Protein AF-A0A3D4MB95-F1 (afdb_monomer)

Solvent-accessible surface area (backbone atoms only — not comparable to full-atom values): 6992 Å² total; per-residue (Å²): 106,48,78,38,89,90,77,75,44,75,42,86,70,84,84,92,82,89,84,88,72,98,74,80,92,74,57,72,67,58,52,51,50,52,54,52,52,52,50,55,52,49,63,67,42,48,63,46,42,37,62,61,67,36,50,78,75,53,84,65,78,75,67,44,69,57,55,56,50,50,52,52,51,53,50,51,54,40,50,76,70,66,52,85,57,61,53,62,51,52,51,50,51,52,53,50,48,62,72,66,48,80,90,82,84,94,79,84,129

Radius of gyration: 22.19 Å; Cα contacts (8 Å, |Δi|>4): 38; chains: 1; bounding box: 39×47×69 Å

Secondary structure (DSSP, 8-state):
-EE-TTT-PEEPPP-------S-----HHHHHHHHHHHHHHHHHHHHIIIIIS-STT----SSHHHHHHHHHHHHHHHHHTT-S-HHHHHHHHHHHHHHHS----S---

Foldseek 3Di:
DDQDPVPRDDDDDDDDDDDDDPDDDDDPVVVVVVVVVVVVVCVVLPVCCVPLVVLVVDPDPPPSVVVSVVSVVVVVVCVVVVNPDSNVVVVVVVVVVVVPPPPDDPDDD

Structure (mmCIF, N/CA/C/O backbone):
data_AF-A0A3D4MB95-F1
#
_entry.id   AF-A0A3D4MB95-F1
#
loop_
_atom_site.group_PDB
_atom_site.id
_atom_site.type_symbol
_atom_site.label_atom_id
_atom_site.label_alt_id
_atom_site.label_comp_id
_atom_site.label_asym_id
_atom_site.label_entity_id
_atom_site.label_seq_id
_atom_site.pdbx_PDB_ins_code
_atom_site.Cartn_x
_atom_site.Cartn_y
_atom_site.Cartn_z
_atom_site.occupancy
_atom_site.B_iso_or_equiv
_atom_site.auth_seq_id
_atom_site.auth_comp_id
_atom_site.auth_asym_id
_atom_site.auth_atom_id
_atom_site.pdbx_PDB_model_num
ATOM 1 N N . MET A 1 1 ? 4.852 15.907 -16.086 1.00 67.88 1 MET A N 1
ATOM 2 C CA . MET A 1 1 ? 5.268 17.189 -16.689 1.00 67.88 1 MET A CA 1
ATOM 3 C C . MET A 1 1 ? 5.620 18.144 -15.565 1.00 67.88 1 MET A C 1
ATOM 5 O O . MET A 1 1 ? 4.990 18.055 -14.516 1.00 67.88 1 MET A O 1
ATOM 9 N N . LEU A 1 2 ? 6.615 19.004 -15.749 1.00 78.62 2 LEU A N 1
ATOM 10 C CA . LEU A 1 2 ? 6.892 20.110 -14.830 1.00 78.62 2 LEU A CA 1
ATOM 11 C C . LEU A 1 2 ? 6.389 21.404 -15.455 1.00 78.62 2 LEU A C 1
ATOM 13 O O . LEU A 1 2 ? 6.630 21.645 -16.633 1.00 78.62 2 LEU A O 1
ATOM 17 N N . HIS A 1 3 ? 5.700 22.219 -14.665 1.00 82.25 3 HIS A N 1
ATOM 18 C CA . HIS A 1 3 ? 5.309 23.554 -15.089 1.00 82.25 3 HIS A CA 1
ATOM 19 C C . HIS A 1 3 ? 6.441 24.533 -14.773 1.00 82.25 3 HIS A C 1
ATOM 21 O O . HIS A 1 3 ? 6.825 24.680 -13.610 1.00 82.25 3 HIS A O 1
ATOM 27 N N . SER A 1 4 ? 6.959 25.214 -15.791 1.00 82.25 4 SER A N 1
ATOM 28 C CA . SER A 1 4 ? 7.922 26.296 -15.606 1.00 82.25 4 SER A CA 1
ATOM 29 C C . SER A 1 4 ? 7.177 27.593 -15.299 1.00 82.25 4 SER A C 1
ATOM 31 O O . SER A 1 4 ? 6.454 28.121 -16.141 1.00 82.25 4 SER A O 1
ATOM 33 N N . SER A 1 5 ? 7.356 28.142 -14.096 1.00 82.44 5 SER A N 1
ATOM 34 C CA . SER A 1 5 ? 6.768 29.439 -13.727 1.00 82.44 5 SER A CA 1
ATOM 35 C C . SER A 1 5 ? 7.386 30.614 -14.489 1.00 82.44 5 SER A C 1
ATOM 37 O O . SER A 1 5 ? 6.760 31.664 -14.594 1.00 82.44 5 SER A O 1
ATOM 39 N N . THR A 1 6 ? 8.590 30.443 -15.038 1.00 84.31 6 THR A N 1
ATOM 40 C CA . THR A 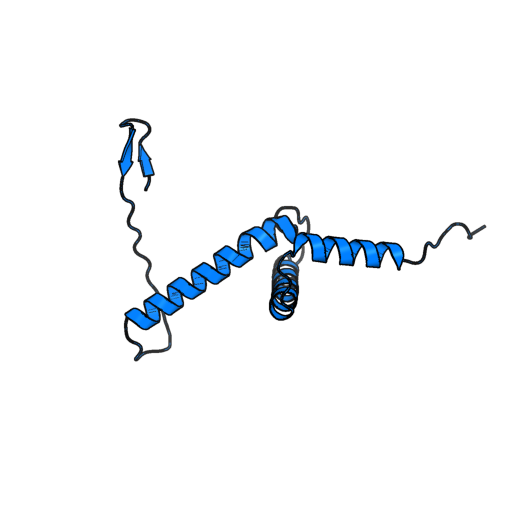1 6 ? 9.303 31.482 -15.791 1.00 84.31 6 THR A CA 1
ATOM 41 C C . THR A 1 6 ? 8.851 31.560 -17.247 1.00 84.31 6 THR A C 1
ATOM 43 O O . THR A 1 6 ? 8.773 32.653 -17.797 1.00 84.31 6 THR A O 1
ATOM 46 N N . THR A 1 7 ? 8.552 30.422 -17.880 1.00 84.06 7 THR A N 1
ATOM 47 C CA . THR A 1 7 ? 8.188 30.369 -19.309 1.00 84.06 7 THR A CA 1
ATOM 48 C C . THR A 1 7 ? 6.711 30.062 -19.552 1.00 84.06 7 THR A C 1
ATOM 50 O O . THR A 1 7 ? 6.239 30.239 -20.670 1.00 84.06 7 THR A O 1
ATOM 53 N N . GLY A 1 8 ? 5.971 29.602 -18.536 1.00 85.31 8 GLY A N 1
ATOM 54 C CA . GLY A 1 8 ? 4.569 29.179 -18.660 1.00 85.31 8 GLY A CA 1
ATOM 55 C C . GLY A 1 8 ? 4.374 27.891 -19.468 1.00 85.31 8 GLY A C 1
ATOM 56 O O . GLY A 1 8 ? 3.245 27.526 -19.789 1.00 85.31 8 GLY A O 1
ATOM 57 N N . LEU A 1 9 ? 5.467 27.211 -19.825 1.00 88.44 9 LEU A N 1
ATOM 58 C CA . LEU A 1 9 ? 5.452 25.993 -20.628 1.00 88.44 9 LEU A CA 1
ATOM 59 C C . LEU A 1 9 ? 5.551 24.742 -19.749 1.00 88.44 9 LEU A C 1
ATOM 61 O O . LEU A 1 9 ? 6.021 24.776 -18.607 1.00 88.44 9 LEU A O 1
ATOM 65 N N . TRP A 1 10 ? 5.091 23.628 -20.316 1.00 85.88 10 TRP A N 1
ATOM 66 C CA . TRP A 1 10 ? 5.141 22.309 -19.699 1.00 85.88 10 TRP A CA 1
ATOM 67 C C . TRP A 1 10 ? 6.288 21.498 -20.286 1.00 85.88 10 TRP A C 1
ATOM 69 O O . TRP A 1 10 ? 6.260 21.153 -21.466 1.00 85.88 10 TRP A O 1
ATOM 79 N N . ASP A 1 11 ? 7.242 21.120 -19.442 1.00 83.25 11 ASP A N 1
ATOM 80 C CA . ASP A 1 11 ? 8.333 20.240 -19.846 1.00 83.25 11 ASP A CA 1
ATOM 81 C C . ASP A 1 11 ? 7.976 18.778 -19.571 1.00 83.25 11 ASP A C 1
ATOM 83 O O . ASP A 1 11 ? 7.452 18.407 -18.504 1.00 83.25 11 ASP A O 1
ATOM 87 N N . GLN A 1 12 ? 8.271 17.915 -20.543 1.00 82.12 12 GLN A N 1
ATOM 88 C CA . GLN A 1 12 ? 8.166 16.475 -20.350 1.00 82.12 12 GLN A CA 1
ATOM 89 C C . GLN A 1 12 ? 9.248 16.015 -19.369 1.00 82.12 12 GLN A C 1
ATOM 91 O O . GLN A 1 12 ? 10.430 16.298 -19.534 1.00 82.12 12 GLN A O 1
ATOM 96 N N . ARG A 1 13 ? 8.827 15.276 -18.338 1.00 80.06 13 ARG A N 1
ATOM 97 C CA . ARG A 1 13 ? 9.742 14.563 -17.443 1.00 80.06 13 ARG A CA 1
ATOM 98 C C . ARG A 1 13 ? 9.798 13.108 -17.879 1.00 80.06 13 ARG A C 1
ATOM 100 O O . ARG A 1 13 ? 8.747 12.479 -17.985 1.00 80.06 13 ARG A O 1
ATOM 107 N N . GLY A 1 14 ? 11.010 12.600 -18.066 1.00 81.62 14 GLY A N 1
ATOM 108 C CA . GLY A 1 14 ? 11.301 11.172 -18.075 1.00 81.62 14 GLY A CA 1
ATOM 109 C C . GLY A 1 14 ? 11.954 10.769 -16.756 1.00 81.62 14 GLY A C 1
ATOM 110 O O . GLY A 1 14 ? 12.696 11.553 -16.165 1.00 81.62 14 GLY A O 1
ATOM 111 N N . GLU A 1 15 ? 11.674 9.555 -16.302 1.00 84.25 15 GLU A N 1
ATOM 112 C CA . GLU A 1 15 ? 12.379 8.912 -15.196 1.00 84.25 15 GLU A CA 1
ATOM 113 C C . GLU A 1 15 ? 12.876 7.552 -15.686 1.00 84.25 15 GLU A C 1
ATOM 115 O O . GLU A 1 15 ? 12.169 6.858 -16.419 1.00 84.25 15 GLU A O 1
ATOM 120 N N . ILE A 1 16 ? 14.106 7.195 -15.316 1.00 88.12 16 ILE A N 1
ATOM 121 C CA . ILE A 1 16 ? 14.663 5.866 -15.563 1.00 88.12 16 ILE A CA 1
ATOM 122 C C . ILE A 1 16 ? 14.663 5.133 -14.228 1.00 88.12 16 ILE A C 1
ATOM 124 O O . ILE A 1 16 ? 15.351 5.542 -13.295 1.00 88.12 16 ILE A O 1
ATOM 128 N N . SER A 1 17 ? 13.918 4.034 -14.158 1.00 87.69 17 SER A N 1
ATOM 129 C CA . SER A 1 17 ? 13.873 3.157 -12.989 1.00 87.69 17 SER A CA 1
ATOM 130 C C . SER A 1 17 ? 14.495 1.806 -13.344 1.00 87.69 17 SER A C 1
ATOM 132 O O . SER A 1 17 ? 14.184 1.225 -14.384 1.00 87.69 17 SER A O 1
ATOM 134 N N . LEU A 1 18 ? 15.383 1.307 -12.482 1.00 90.50 18 LEU A N 1
ATOM 135 C CA . LEU A 1 18 ? 16.022 -0.002 -12.629 1.00 90.50 18 LEU A CA 1
ATOM 136 C C . LEU A 1 18 ? 15.340 -1.008 -11.699 1.00 90.50 18 LEU A C 1
ATOM 138 O O . LEU A 1 18 ? 15.123 -0.718 -10.524 1.00 90.50 18 LEU A O 1
ATOM 142 N N . TYR A 1 19 ? 15.031 -2.195 -12.218 1.00 88.75 19 TYR A N 1
ATOM 143 C CA . TYR A 1 19 ? 14.371 -3.269 -11.475 1.00 88.75 19 TYR A CA 1
ATOM 144 C C . TYR A 1 19 ? 15.270 -4.506 -11.433 1.00 88.75 19 TYR A C 1
ATOM 146 O O . TYR A 1 19 ? 15.929 -4.833 -12.419 1.00 88.75 19 TYR A O 1
ATOM 154 N N . VAL A 1 20 ? 15.285 -5.200 -10.294 1.00 91.00 20 VAL A N 1
ATOM 155 C CA . VAL A 1 20 ? 16.059 -6.430 -10.079 1.00 91.00 20 VAL A CA 1
ATOM 156 C C . VAL A 1 20 ? 15.097 -7.557 -9.721 1.00 91.00 20 VAL A C 1
ATOM 158 O O . VAL A 1 20 ? 14.193 -7.370 -8.909 1.00 91.00 20 VAL A O 1
ATOM 161 N N . SER A 1 21 ? 15.297 -8.731 -10.317 1.00 89.50 21 SER A N 1
ATOM 162 C CA . SER A 1 21 ? 14.514 -9.937 -10.046 1.00 89.50 21 SER A CA 1
ATOM 163 C C . SER A 1 21 ? 15.438 -11.149 -9.976 1.00 89.50 21 SER A C 1
ATOM 165 O O . SER A 1 21 ? 16.364 -11.273 -10.775 1.00 89.50 21 SER A O 1
ATOM 167 N N . SER A 1 22 ? 15.173 -12.057 -9.036 1.00 93.56 22 SER A N 1
ATOM 168 C CA . SER A 1 22 ? 15.814 -13.378 -8.976 1.00 93.56 22 SER A CA 1
ATOM 169 C C . SER A 1 22 ? 15.234 -14.368 -9.992 1.00 93.56 22 SER A C 1
ATOM 171 O O . SER A 1 22 ? 15.795 -15.441 -10.201 1.00 93.56 22 SER A O 1
ATOM 173 N N . VAL A 1 23 ? 14.109 -14.018 -10.616 1.00 92.12 23 VAL A N 1
ATOM 174 C CA . VAL A 1 23 ? 13.410 -14.826 -11.614 1.00 92.12 23 VAL A CA 1
ATOM 175 C C . VAL A 1 23 ? 13.732 -14.293 -13.007 1.00 92.12 23 VAL A C 1
ATOM 177 O O . VAL A 1 23 ? 13.634 -13.089 -13.250 1.00 92.12 23 VAL A O 1
ATOM 180 N N . ALA A 1 24 ? 14.083 -15.197 -13.922 1.00 88.69 24 ALA A N 1
ATOM 181 C CA . ALA A 1 24 ? 14.409 -14.903 -15.315 1.00 88.69 24 ALA A CA 1
ATOM 182 C C . ALA A 1 24 ? 13.449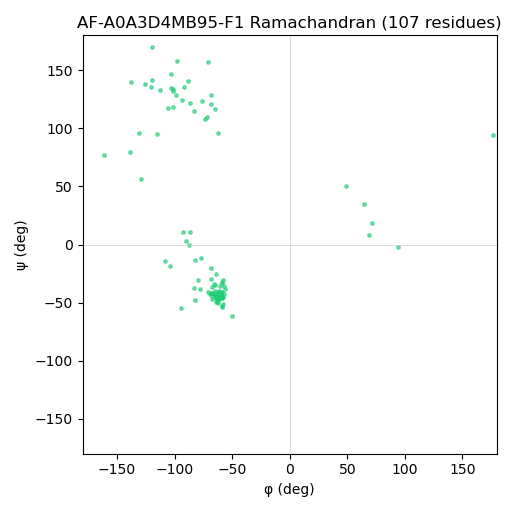 -15.621 -16.280 1.00 88.69 24 ALA A C 1
ATOM 184 O O . ALA A 1 24 ? 12.674 -16.482 -15.871 1.00 88.69 24 ALA A O 1
ATOM 185 N N . GLY A 1 25 ? 13.516 -15.273 -17.569 1.00 89.88 25 GLY A N 1
ATOM 186 C CA . GLY A 1 25 ? 12.772 -15.957 -18.636 1.00 89.88 25 GLY A CA 1
ATOM 187 C C . GLY A 1 25 ? 11.422 -15.338 -19.009 1.00 89.88 25 GLY A C 1
ATOM 188 O O . GLY A 1 25 ? 10.793 -15.808 -19.950 1.00 89.88 25 GLY A O 1
ATOM 189 N N . PHE A 1 26 ? 10.999 -14.269 -18.331 1.00 92.56 26 PHE A N 1
ATOM 190 C CA . PHE A 1 26 ? 9.798 -13.519 -18.702 1.00 92.56 26 PHE A CA 1
ATOM 191 C C . PHE A 1 26 ? 10.108 -12.407 -19.713 1.00 92.56 26 PHE A C 1
ATOM 193 O O . PHE A 1 26 ? 11.139 -11.734 -19.584 1.00 92.56 26 PHE A O 1
ATOM 200 N N . PRO A 1 27 ? 9.227 -12.179 -20.700 1.00 94.31 27 PRO A N 1
ATOM 201 C CA . PRO A 1 27 ? 9.399 -11.110 -21.672 1.00 94.31 27 PRO A CA 1
ATOM 202 C C . PRO A 1 27 ? 9.187 -9.725 -21.034 1.00 94.31 27 PRO A C 1
ATOM 204 O O . PRO A 1 27 ? 8.524 -9.567 -20.007 1.00 94.31 27 PRO A O 1
ATOM 207 N N . ALA A 1 28 ? 9.759 -8.687 -21.651 1.00 90.94 28 ALA A N 1
ATOM 208 C CA . ALA A 1 28 ? 9.765 -7.328 -21.096 1.00 90.94 28 ALA A CA 1
ATOM 209 C C . ALA A 1 28 ? 8.358 -6.745 -20.854 1.00 90.94 28 ALA A C 1
ATOM 211 O O . ALA A 1 28 ? 8.157 -5.978 -19.914 1.00 90.94 28 ALA A O 1
ATOM 212 N N . ASN A 1 29 ? 7.372 -7.116 -21.674 1.00 94.62 29 ASN A N 1
ATOM 213 C CA . ASN A 1 29 ? 5.977 -6.697 -21.519 1.00 94.62 29 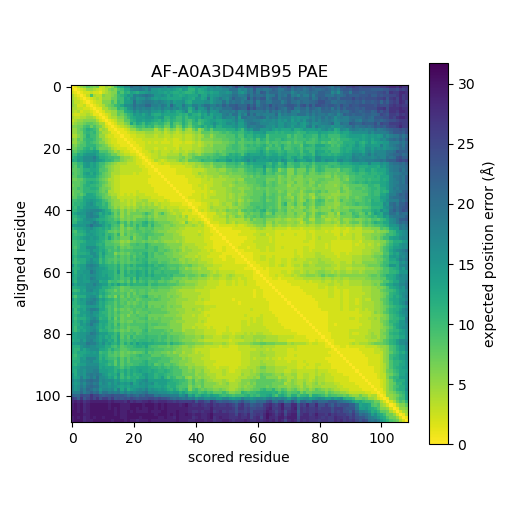ASN A CA 1
ATOM 214 C C . ASN A 1 29 ? 5.319 -7.283 -20.259 1.00 94.62 29 ASN A C 1
ATOM 216 O O . ASN A 1 29 ? 4.544 -6.584 -19.609 1.00 94.62 29 ASN A O 1
ATOM 220 N N . GLU A 1 30 ? 5.637 -8.524 -19.888 1.00 95.00 30 GLU A N 1
ATOM 221 C CA . GLU A 1 30 ? 5.135 -9.131 -18.653 1.00 95.00 30 GLU A CA 1
ATOM 222 C C . GLU A 1 30 ? 5.734 -8.454 -17.420 1.00 95.00 30 GLU A C 1
ATOM 224 O O . GLU A 1 30 ? 4.999 -8.107 -16.493 1.00 95.00 30 GLU A O 1
ATOM 229 N N . TRP A 1 31 ? 7.035 -8.147 -17.441 1.00 93.38 31 TRP A N 1
ATOM 230 C CA . TRP A 1 31 ? 7.654 -7.337 -16.388 1.00 93.38 31 TRP A CA 1
ATOM 231 C C . TRP A 1 31 ? 7.023 -5.952 -16.283 1.00 93.38 31 TRP A C 1
ATOM 233 O O . TRP A 1 31 ? 6.688 -5.514 -15.184 1.00 93.38 31 TRP A O 1
ATOM 243 N N . ALA A 1 32 ? 6.807 -5.275 -17.412 1.00 91.75 32 ALA A N 1
ATOM 244 C CA . ALA A 1 32 ? 6.151 -3.973 -17.429 1.00 91.75 32 ALA A CA 1
ATOM 245 C C . ALA A 1 32 ? 4.734 -4.041 -16.834 1.00 91.75 32 ALA A C 1
ATOM 247 O O . ALA A 1 32 ? 4.361 -3.171 -16.046 1.00 91.75 32 ALA A O 1
ATOM 248 N N . ALA A 1 33 ? 3.961 -5.084 -17.155 1.00 92.81 33 ALA A N 1
ATOM 249 C CA . ALA A 1 33 ? 2.633 -5.300 -16.589 1.00 92.81 33 ALA A CA 1
ATOM 250 C C . ALA A 1 33 ? 2.686 -5.559 -15.074 1.00 92.81 33 ALA A C 1
ATOM 252 O O . ALA A 1 33 ? 1.914 -4.957 -14.328 1.00 92.81 33 ALA A O 1
ATOM 253 N N . ALA A 1 34 ? 3.622 -6.390 -14.608 1.00 91.06 34 ALA A N 1
ATOM 254 C CA . ALA A 1 34 ? 3.814 -6.669 -13.187 1.00 91.06 34 ALA A CA 1
ATOM 255 C C . ALA A 1 34 ? 4.212 -5.408 -12.403 1.00 91.06 34 ALA A C 1
ATOM 257 O O . ALA A 1 34 ? 3.616 -5.112 -11.367 1.00 91.06 34 ALA A O 1
ATOM 258 N N . ILE A 1 35 ? 5.163 -4.629 -12.930 1.00 90.44 35 ILE A N 1
ATOM 259 C CA . ILE A 1 35 ? 5.580 -3.346 -12.356 1.00 90.44 35 ILE A CA 1
ATOM 260 C C . ILE A 1 35 ? 4.373 -2.410 -12.277 1.00 90.44 35 ILE A C 1
ATOM 262 O O . ILE A 1 35 ? 4.046 -1.922 -11.199 1.00 90.44 35 ILE A O 1
ATOM 266 N N . ARG A 1 36 ? 3.651 -2.200 -13.383 1.00 89.12 36 ARG A N 1
ATOM 267 C CA . ARG A 1 36 ? 2.467 -1.322 -13.405 1.00 89.12 36 ARG A CA 1
ATOM 268 C C . ARG A 1 36 ? 1.382 -1.782 -12.429 1.00 89.12 36 ARG A C 1
ATOM 270 O O . ARG A 1 36 ? 0.819 -0.949 -11.727 1.00 89.12 36 ARG A O 1
ATOM 277 N N . GLY A 1 37 ? 1.137 -3.087 -12.329 1.00 88.94 37 GLY A N 1
ATOM 278 C CA . GLY A 1 37 ? 0.194 -3.654 -11.364 1.00 88.94 37 GLY A CA 1
ATOM 279 C C . GLY A 1 37 ? 0.621 -3.452 -9.907 1.00 88.94 37 GLY A C 1
ATOM 280 O O . GLY A 1 37 ? -0.228 -3.224 -9.044 1.00 88.94 37 GLY A O 1
ATOM 281 N N . HIS A 1 38 ? 1.925 -3.488 -9.620 1.00 83.88 38 HIS A N 1
ATOM 282 C CA . HIS A 1 38 ? 2.455 -3.172 -8.294 1.00 83.88 38 HIS A CA 1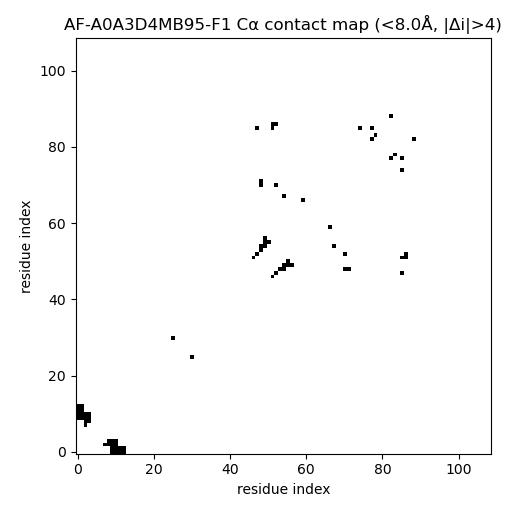
ATOM 283 C C . HIS A 1 38 ? 2.141 -1.721 -7.896 1.00 83.88 38 HIS A C 1
ATOM 285 O O . HIS A 1 38 ? 1.571 -1.498 -6.827 1.00 83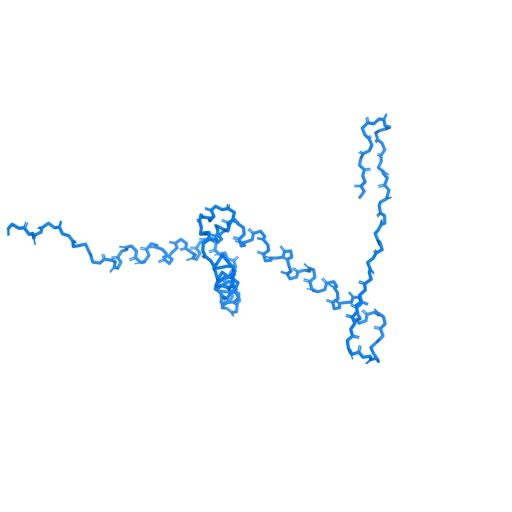.88 38 HIS A O 1
ATOM 291 N N . TRP A 1 39 ? 2.398 -0.763 -8.793 1.00 84.31 39 TRP A N 1
ATOM 292 C CA . TRP A 1 39 ? 2.082 0.655 -8.574 1.00 84.31 39 TRP A CA 1
ATOM 293 C C . TRP A 1 39 ? 0.584 0.912 -8.388 1.00 84.31 39 TRP A C 1
ATOM 295 O O . TRP A 1 39 ? 0.187 1.650 -7.489 1.00 84.31 39 TRP A O 1
ATOM 305 N N . ASP A 1 40 ? -0.270 0.277 -9.194 1.00 82.50 40 ASP A N 1
ATOM 306 C CA . ASP A 1 40 ? -1.724 0.419 -9.058 1.00 82.50 40 ASP A CA 1
ATOM 307 C C . ASP A 1 40 ? -2.224 -0.056 -7.684 1.00 82.50 40 ASP A C 1
ATOM 309 O O . ASP A 1 40 ? -3.151 0.528 -7.112 1.00 82.50 40 ASP A O 1
ATOM 313 N N . ASN A 1 41 ? -1.609 -1.104 -7.130 1.00 76.38 41 ASN A N 1
ATOM 314 C CA . ASN A 1 41 ? -1.937 -1.594 -5.794 1.00 76.38 41 ASN A CA 1
ATOM 315 C C . ASN A 1 41 ? -1.505 -0.613 -4.701 1.00 76.38 41 ASN A C 1
ATOM 317 O O . ASN A 1 41 ? -2.285 -0.365 -3.776 1.00 76.38 41 ASN A O 1
ATOM 321 N N . GLU A 1 42 ? -0.306 -0.042 -4.819 1.00 78.19 42 GLU A N 1
ATOM 322 C CA . GLU A 1 42 ? 0.206 0.966 -3.890 1.00 78.19 42 GLU A CA 1
ATOM 323 C C . GLU A 1 42 ? -0.662 2.230 -3.908 1.00 78.19 42 GLU A C 1
ATOM 325 O O . GLU A 1 42 ? -1.191 2.621 -2.866 1.00 78.19 42 GLU A O 1
ATOM 330 N N . ASN A 1 43 ? -0.952 2.777 -5.093 1.00 80.06 43 ASN A N 1
ATOM 331 C CA . ASN A 1 43 ? -1.797 3.964 -5.254 1.00 80.06 43 ASN A CA 1
ATOM 332 C C . ASN A 1 43 ? -3.201 3.779 -4.675 1.00 80.06 43 ASN A C 1
ATOM 334 O O . ASN A 1 43 ? -3.748 4.679 -4.036 1.00 80.06 43 ASN A O 1
ATOM 338 N N . ARG A 1 44 ? -3.809 2.604 -4.876 1.00 79.25 44 ARG A N 1
ATOM 339 C CA . ARG A 1 44 ? -5.130 2.308 -4.304 1.00 79.25 44 ARG A CA 1
ATOM 340 C C . ARG A 1 44 ? -5.082 2.190 -2.787 1.00 79.25 44 ARG A C 1
ATOM 342 O O . ARG A 1 44 ? -6.111 2.376 -2.142 1.00 79.25 44 ARG A O 1
ATOM 349 N N . ASN A 1 45 ? -3.962 1.763 -2.213 1.00 84.50 45 ASN A N 1
ATOM 350 C CA . ASN A 1 45 ? -3.819 1.536 -0.779 1.00 84.50 45 ASN A CA 1
ATOM 351 C C . ASN A 1 45 ? -3.514 2.836 -0.021 1.00 84.50 45 ASN A C 1
ATOM 353 O O . ASN A 1 45 ? -4.201 3.146 0.950 1.00 84.50 45 ASN A O 1
ATOM 357 N N . HIS A 1 46 ? -2.547 3.607 -0.520 1.00 85.00 46 HIS A N 1
ATOM 358 C CA . HIS A 1 46 ? -1.922 4.740 0.163 1.00 85.00 46 HIS A CA 1
ATOM 359 C C . HIS A 1 46 ? -2.942 5.724 0.750 1.00 85.00 46 HIS A C 1
ATOM 361 O O . HIS A 1 46 ? -3.080 5.820 1.965 1.00 85.00 46 HIS A O 1
ATOM 367 N N . TYR A 1 47 ? -3.782 6.335 -0.095 1.00 89.25 47 TYR A N 1
ATOM 368 C CA . TYR A 1 47 ? -4.778 7.314 0.364 1.00 89.25 47 TYR A CA 1
ATOM 369 C C . TYR A 1 47 ? -5.733 6.761 1.439 1.00 89.25 47 TYR A C 1
ATOM 371 O O . TYR A 1 47 ? -6.129 7.461 2.373 1.00 89.25 47 TYR A O 1
ATOM 379 N N . VAL A 1 48 ? -6.135 5.494 1.312 1.00 90.50 48 VAL A N 1
ATOM 380 C CA . VAL A 1 48 ? -7.061 4.873 2.266 1.00 90.50 48 VAL A CA 1
ATOM 381 C C . VAL A 1 48 ? -6.366 4.633 3.605 1.00 90.50 48 VAL A C 1
ATOM 383 O O . VAL A 1 48 ? -6.976 4.884 4.646 1.00 90.50 48 VAL A O 1
ATOM 386 N N . CYS A 1 49 ? -5.111 4.188 3.596 1.00 89.88 49 CYS A N 1
ATOM 387 C CA . CYS A 1 49 ? -4.321 4.010 4.811 1.00 89.88 49 CYS A CA 1
ATOM 388 C C . CYS A 1 49 ? -4.065 5.338 5.534 1.00 89.88 49 CYS A C 1
ATOM 390 O O . CYS A 1 49 ? -4.398 5.458 6.718 1.00 89.88 49 CYS A O 1
ATOM 392 N N . ASP A 1 50 ? -3.598 6.348 4.807 1.00 91.50 50 ASP A N 1
ATOM 393 C CA . ASP A 1 50 ? -3.284 7.677 5.336 1.00 91.50 50 ASP A CA 1
ATOM 394 C C . ASP A 1 50 ? -4.502 8.325 5.986 1.00 91.50 50 ASP A C 1
ATOM 396 O O . ASP A 1 50 ? -4.497 8.686 7.169 1.00 91.50 50 ASP A O 1
ATOM 400 N N . VAL A 1 51 ? -5.596 8.396 5.224 1.00 91.94 51 VAL A N 1
ATOM 401 C CA . VAL A 1 51 ? -6.759 9.201 5.590 1.00 91.94 51 VAL A CA 1
ATOM 402 C C . VAL A 1 51 ? -7.808 8.378 6.326 1.00 91.94 51 VAL A C 1
ATOM 404 O O . VAL A 1 51 ? -8.221 8.743 7.427 1.00 91.94 51 VAL A O 1
ATOM 407 N N . SER A 1 52 ? -8.267 7.268 5.740 1.00 92.19 52 SER A N 1
ATOM 408 C CA . SER A 1 52 ? -9.390 6.498 6.303 1.00 92.19 52 SER A CA 1
ATOM 409 C C . SER A 1 52 ? -8.962 5.637 7.491 1.00 92.19 52 SER A C 1
ATOM 411 O O . SER A 1 52 ? -9.704 5.542 8.467 1.00 92.19 52 SER A O 1
ATOM 413 N N . CYS A 1 53 ? -7.767 5.043 7.438 1.00 90.44 53 CYS A N 1
ATOM 414 C CA . CYS A 1 53 ? -7.192 4.284 8.553 1.00 90.44 53 CYS A CA 1
ATOM 415 C C . CYS A 1 53 ? -6.391 5.168 9.533 1.00 90.44 53 CYS A C 1
ATOM 417 O O . CYS A 1 53 ? -5.880 4.658 10.540 1.00 90.44 53 CYS A O 1
ATOM 419 N N . GLY A 1 54 ? -6.300 6.476 9.257 1.00 91.81 54 GLY A N 1
ATOM 420 C CA . GLY A 1 54 ? -5.718 7.491 10.134 1.00 91.81 54 GLY A CA 1
ATOM 421 C C . GLY A 1 54 ? -4.225 7.307 10.386 1.00 91.81 54 GLY A C 1
ATOM 422 O O . GLY A 1 54 ? -3.769 7.540 11.507 1.00 91.81 54 GLY A O 1
ATOM 423 N N . GLU A 1 55 ? -3.479 6.823 9.395 1.00 92.50 55 GLU A N 1
ATOM 424 C CA . GLU A 1 55 ? -2.032 6.642 9.504 1.00 92.50 55 GLU A CA 1
ATOM 425 C C . GLU A 1 55 ? -1.301 7.978 9.682 1.00 92.50 55 GLU A C 1
ATOM 427 O O . GLU A 1 55 ? -0.548 8.102 10.649 1.00 92.50 55 GLU A O 1
ATOM 432 N N . ASP A 1 56 ? -1.645 9.007 8.901 1.00 93.06 56 ASP A N 1
ATOM 433 C CA . ASP A 1 56 ? -1.063 10.358 9.020 1.00 93.06 56 ASP A CA 1
ATOM 434 C C . ASP A 1 56 ? -1.240 10.963 10.417 1.00 93.06 56 ASP A C 1
ATOM 436 O O . ASP A 1 56 ? -0.387 11.679 10.939 1.00 93.06 56 ASP A O 1
ATOM 440 N N . LYS A 1 57 ? -2.381 10.665 11.044 1.00 93.81 57 LYS A N 1
ATOM 441 C CA . LYS A 1 57 ? -2.759 11.184 12.365 1.00 93.81 57 LYS A CA 1
ATOM 442 C C . LYS A 1 57 ? -2.288 10.282 13.505 1.00 93.81 57 LYS A C 1
ATOM 444 O O . LYS A 1 57 ? -2.621 10.523 14.665 1.00 93.81 57 LYS A O 1
ATOM 449 N N . SER A 1 58 ? -1.568 9.203 13.206 1.00 92.19 58 SER A N 1
ATOM 450 C CA . SER A 1 58 ? -1.187 8.220 14.209 1.00 92.19 58 SER A CA 1
ATOM 451 C C . SER A 1 58 ? -0.040 8.735 15.079 1.00 92.19 58 SER A C 1
ATOM 453 O O . SER A 1 58 ? 1.051 9.038 14.605 1.00 92.19 58 SER A O 1
ATOM 455 N N . HIS A 1 59 ? -0.263 8.772 16.394 1.00 95.00 59 HIS A N 1
ATOM 456 C CA . HIS A 1 59 ? 0.769 9.115 17.380 1.00 95.00 59 HIS A CA 1
ATOM 457 C C . HIS A 1 59 ? 1.513 7.886 17.935 1.00 95.00 59 HIS A C 1
ATOM 459 O O . HIS A 1 59 ? 2.255 7.999 18.908 1.00 95.00 59 HIS A O 1
ATOM 465 N N . ILE A 1 60 ? 1.331 6.701 17.344 1.00 94.06 60 ILE A N 1
ATOM 466 C CA . ILE A 1 60 ? 2.027 5.482 17.775 1.00 94.06 60 ILE A CA 1
ATOM 467 C C . ILE A 1 60 ? 3.498 5.596 17.360 1.00 94.06 60 ILE A C 1
ATOM 469 O O . ILE A 1 60 ? 3.820 5.552 16.175 1.00 94.06 60 ILE A O 1
ATOM 473 N N . ARG A 1 61 ? 4.396 5.763 18.339 1.00 95.00 61 ARG A N 1
ATOM 474 C CA . ARG A 1 61 ? 5.851 5.883 18.113 1.00 95.00 61 ARG A CA 1
ATOM 475 C C . ARG A 1 61 ? 6.639 4.622 18.462 1.00 95.00 61 ARG A C 1
ATOM 477 O O . ARG A 1 61 ? 7.752 4.455 17.981 1.00 95.00 61 ARG A O 1
ATOM 484 N N . TYR A 1 62 ? 6.059 3.721 19.250 1.00 96.38 62 TYR A N 1
ATOM 485 C CA . TYR A 1 62 ? 6.653 2.424 19.556 1.00 96.38 62 TYR A CA 1
ATOM 486 C C . TYR A 1 62 ? 6.129 1.369 18.580 1.00 96.38 62 TYR A C 1
ATOM 488 O O . TYR A 1 62 ? 4.919 1.198 18.443 1.00 96.38 62 TYR A O 1
ATOM 496 N N . ASN A 1 63 ? 7.039 0.682 17.887 1.00 94.81 63 ASN A N 1
ATOM 497 C CA . ASN A 1 63 ? 6.731 -0.310 16.853 1.00 94.81 63 ASN A CA 1
ATOM 498 C C . ASN A 1 63 ? 5.702 0.159 15.789 1.00 94.81 63 ASN A C 1
ATOM 500 O O . ASN A 1 63 ? 4.755 -0.577 15.490 1.00 94.81 63 ASN A O 1
ATOM 504 N N . PRO A 1 64 ? 5.873 1.344 15.162 1.00 93.00 64 PRO A N 1
ATOM 505 C CA . PRO A 1 64 ? 4.904 1.895 14.202 1.00 93.00 64 PRO A CA 1
ATOM 506 C C . PRO A 1 64 ? 4.646 0.964 13.006 1.00 93.00 64 PRO A C 1
ATOM 508 O O . PRO A 1 64 ? 3.523 0.881 12.506 1.00 93.00 64 PRO A O 1
ATOM 511 N N . GLY A 1 65 ? 5.654 0.179 12.607 1.00 94.06 65 GLY A N 1
ATOM 512 C CA . GLY A 1 65 ? 5.536 -0.806 11.532 1.00 94.06 65 GLY A CA 1
ATOM 513 C C . GLY A 1 65 ? 4.560 -1.952 11.826 1.00 94.06 65 GLY A C 1
ATOM 514 O O . GLY A 1 65 ? 4.009 -2.525 10.887 1.00 94.06 65 GLY A O 1
ATOM 515 N N . ILE A 1 66 ? 4.298 -2.282 13.099 1.00 95.31 66 ILE A N 1
ATOM 516 C CA . ILE A 1 66 ? 3.255 -3.259 13.455 1.00 95.31 66 ILE A CA 1
ATOM 517 C C . ILE A 1 66 ? 1.884 -2.675 13.116 1.00 95.31 66 ILE A C 1
ATOM 519 O O . ILE A 1 66 ? 1.085 -3.334 12.455 1.00 95.31 66 ILE A O 1
ATOM 523 N N . MET A 1 67 ? 1.631 -1.419 13.492 1.00 94.75 67 MET A N 1
ATOM 524 C CA . MET A 1 67 ? 0.353 -0.766 13.213 1.00 94.75 67 MET A CA 1
ATOM 525 C C . MET A 1 67 ? 0.121 -0.568 11.706 1.00 94.75 67 MET A C 1
ATOM 527 O O . MET A 1 67 ? -0.982 -0.834 11.229 1.00 94.75 67 MET A O 1
ATOM 531 N N . ALA A 1 68 ? 1.147 -0.169 10.946 1.00 92.25 68 ALA A N 1
ATOM 532 C CA . ALA A 1 68 ? 1.065 -0.064 9.483 1.00 92.25 68 ALA A CA 1
ATOM 533 C C . ALA A 1 68 ? 0.656 -1.403 8.833 1.00 92.25 68 ALA A C 1
ATOM 535 O O . ALA A 1 68 ? -0.233 -1.470 7.977 1.00 92.25 68 ALA A O 1
ATOM 536 N N . ARG A 1 69 ? 1.238 -2.510 9.311 1.00 93.38 69 ARG A N 1
ATOM 537 C CA . ARG A 1 69 ? 0.913 -3.860 8.833 1.00 93.38 69 ARG A CA 1
ATOM 538 C C . ARG A 1 69 ? -0.502 -4.286 9.224 1.00 93.38 69 ARG A C 1
ATOM 540 O O . ARG A 1 69 ? -1.224 -4.819 8.386 1.00 93.38 69 ARG A O 1
ATOM 547 N N . THR A 1 70 ? -0.931 -3.995 10.453 1.00 93.81 70 THR A N 1
ATOM 548 C CA . THR A 1 70 ? -2.307 -4.248 10.912 1.00 93.81 70 THR A CA 1
ATOM 549 C C . THR A 1 70 ? -3.330 -3.513 10.049 1.00 93.81 70 THR A C 1
ATOM 551 O O . THR A 1 70 ? -4.303 -4.128 9.614 1.00 93.81 70 THR A O 1
ATOM 554 N N . ARG A 1 71 ? -3.100 -2.232 9.728 1.00 92.12 71 ARG A N 1
ATOM 555 C CA . ARG A 1 71 ? -3.970 -1.467 8.814 1.00 92.12 71 ARG A CA 1
ATOM 556 C C . ARG A 1 71 ? -4.061 -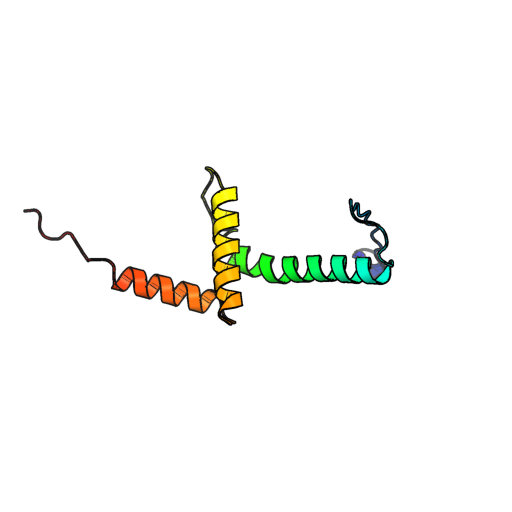2.127 7.442 1.00 92.12 71 ARG A C 1
ATOM 558 O O . ARG A 1 71 ? -5.165 -2.328 6.939 1.00 92.12 71 ARG A O 1
ATOM 565 N N . SER A 1 72 ? -2.920 -2.534 6.889 1.00 91.44 72 SER A N 1
ATOM 566 C CA . SER A 1 72 ? -2.863 -3.231 5.600 1.00 91.44 72 SER A CA 1
ATOM 567 C C . SER A 1 72 ? -3.651 -4.548 5.624 1.00 91.44 72 SER A C 1
ATOM 569 O O . SER A 1 72 ? -4.411 -4.830 4.698 1.00 91.44 72 SER A O 1
ATOM 571 N N . PHE A 1 73 ? -3.549 -5.335 6.702 1.00 92.94 73 PHE A N 1
ATOM 572 C CA . PHE A 1 73 ? -4.339 -6.562 6.863 1.00 92.94 73 PHE A CA 1
ATOM 573 C C . PHE A 1 73 ? -5.839 -6.290 6.935 1.00 92.94 73 PHE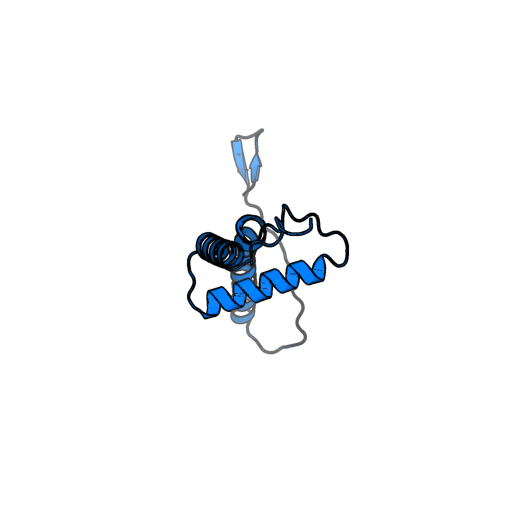 A C 1
ATOM 575 O O . PHE A 1 73 ? -6.610 -6.929 6.219 1.00 92.94 73 PHE A O 1
ATOM 582 N N . VAL A 1 74 ? -6.258 -5.330 7.762 1.00 92.44 74 VAL A N 1
ATOM 583 C CA . VAL A 1 74 ? -7.671 -4.951 7.892 1.00 92.44 74 VAL A CA 1
ATOM 584 C C . VAL A 1 74 ? -8.229 -4.499 6.545 1.00 92.44 74 VAL A C 1
ATOM 586 O O . VAL A 1 74 ? -9.290 -4.971 6.134 1.00 92.44 74 VAL A O 1
ATOM 589 N N . LEU A 1 75 ? -7.498 -3.652 5.817 1.00 92.00 75 LEU A N 1
ATOM 590 C CA . LEU A 1 75 ? -7.926 -3.186 4.504 1.00 92.00 75 LEU A CA 1
ATOM 591 C C . LEU A 1 75 ? -8.041 -4.333 3.494 1.00 92.00 75 LEU A C 1
ATOM 593 O O . LEU A 1 75 ? -9.032 -4.412 2.766 1.00 92.00 75 LEU A O 1
ATOM 597 N N . ASN A 1 76 ? -7.070 -5.246 3.466 1.00 90.81 76 ASN A N 1
ATOM 598 C CA . ASN A 1 76 ? -7.113 -6.412 2.585 1.00 90.81 76 ASN A CA 1
ATOM 599 C C . ASN A 1 76 ? -8.313 -7.317 2.894 1.00 90.81 76 ASN A C 1
ATOM 601 O O . ASN A 1 76 ? -8.980 -7.779 1.969 1.00 90.81 76 ASN A O 1
ATOM 605 N N . ILE A 1 77 ? -8.648 -7.519 4.173 1.00 93.38 77 ILE A N 1
ATOM 606 C CA . ILE A 1 77 ? -9.848 -8.263 4.584 1.00 93.38 77 ILE A CA 1
ATOM 607 C C . ILE A 1 77 ? -11.119 -7.542 4.116 1.00 93.38 77 ILE A C 1
ATOM 609 O O . ILE A 1 77 ? -12.015 -8.174 3.558 1.00 93.38 77 ILE A O 1
ATOM 613 N N . MET A 1 78 ? -11.206 -6.221 4.292 1.00 93.44 78 MET A N 1
ATOM 614 C CA . MET A 1 78 ? -12.351 -5.432 3.822 1.00 93.44 78 MET A CA 1
ATOM 615 C C . MET A 1 78 ? -12.532 -5.537 2.303 1.00 93.44 78 MET A C 1
ATOM 617 O O . MET A 1 78 ? -13.644 -5.783 1.835 1.00 93.44 78 MET A O 1
ATOM 621 N N . ARG A 1 79 ? -11.442 -5.421 1.535 1.00 90.44 79 ARG A N 1
ATOM 622 C CA . ARG A 1 79 ? -11.456 -5.561 0.071 1.00 90.44 79 ARG A CA 1
ATOM 623 C C . ARG A 1 79 ? -11.858 -6.960 -0.372 1.00 90.44 79 ARG A C 1
ATOM 625 O O . ARG A 1 79 ? -12.691 -7.088 -1.262 1.00 90.44 79 ARG A O 1
ATOM 632 N N . LYS A 1 80 ? -11.326 -7.997 0.282 1.00 93.06 80 LYS A N 1
ATOM 633 C CA . LYS A 1 80 ? -11.706 -9.392 0.019 1.00 93.06 80 LYS A CA 1
ATOM 634 C C . LYS A 1 80 ? -13.205 -9.627 0.236 1.00 93.06 80 LYS A C 1
ATOM 636 O O . LYS A 1 80 ? -13.804 -10.408 -0.490 1.00 93.06 80 LYS A O 1
ATOM 641 N N . ASN A 1 81 ? -13.811 -8.913 1.184 1.00 95.00 81 ASN A N 1
ATOM 642 C CA . ASN A 1 81 ? -15.250 -8.946 1.454 1.00 95.00 81 ASN A CA 1
ATOM 643 C C . ASN A 1 81 ? -16.074 -7.966 0.590 1.00 95.00 81 ASN A C 1
ATOM 645 O O . ASN A 1 81 ? -17.248 -7.740 0.877 1.00 95.00 81 ASN A O 1
ATOM 649 N N . GLY A 1 82 ? -15.486 -7.349 -0.440 1.00 93.56 82 GLY A N 1
ATOM 650 C CA . GLY A 1 82 ? -16.197 -6.454 -1.359 1.00 93.56 82 GLY A CA 1
ATOM 651 C C . GLY A 1 82 ? -16.597 -5.101 -0.760 1.00 93.56 82 GLY A C 1
ATOM 652 O O . GLY A 1 82 ? -17.475 -4.423 -1.294 1.00 93.56 82 GLY A O 1
ATOM 653 N N . ILE A 1 83 ? -15.983 -4.674 0.349 1.00 93.06 83 ILE A N 1
ATOM 654 C CA . ILE A 1 83 ? -16.284 -3.371 0.952 1.00 93.06 83 ILE A CA 1
ATOM 655 C C . ILE A 1 83 ? -15.680 -2.252 0.098 1.00 93.06 83 ILE A C 1
ATOM 657 O O . ILE A 1 83 ? -14.471 -2.028 0.106 1.00 93.06 83 ILE A O 1
ATOM 661 N N . ALA A 1 84 ? -16.544 -1.506 -0.593 1.00 86.31 84 ALA A N 1
ATOM 662 C CA . ALA A 1 84 ? -16.143 -0.374 -1.431 1.00 86.31 84 ALA A CA 1
ATOM 663 C C . ALA A 1 84 ? -15.864 0.919 -0.637 1.00 86.31 84 ALA A C 1
ATOM 665 O O . ALA A 1 84 ? -15.026 1.720 -1.039 1.00 86.31 84 ALA A O 1
ATOM 666 N N . ASN A 1 85 ? -16.547 1.140 0.495 1.00 91.81 85 ASN A N 1
ATOM 667 C CA . ASN A 1 85 ? -16.391 2.351 1.311 1.00 91.81 85 ASN A CA 1
ATOM 668 C C . ASN A 1 85 ? -15.804 2.018 2.690 1.00 91.81 85 ASN A C 1
ATOM 670 O O . ASN A 1 85 ? -16.523 1.666 3.629 1.00 91.81 85 ASN A O 1
ATOM 674 N N . VAL A 1 86 ? -14.481 2.148 2.789 1.00 91.81 86 VAL A N 1
ATOM 675 C CA . VAL A 1 86 ? -13.695 1.799 3.981 1.00 91.81 86 VAL A CA 1
ATOM 676 C C . VAL A 1 86 ? -13.998 2.729 5.154 1.00 91.81 86 VAL A C 1
ATOM 678 O O . VAL A 1 86 ? -14.242 2.249 6.259 1.00 91.81 86 VAL A O 1
ATOM 681 N N . ALA A 1 87 ? -14.083 4.043 4.923 1.00 91.69 87 ALA A N 1
ATOM 682 C CA . ALA A 1 87 ? -14.389 5.016 5.974 1.00 91.69 87 ALA A CA 1
ATOM 683 C C . ALA A 1 87 ? -15.740 4.726 6.657 1.00 91.69 87 ALA A C 1
ATOM 685 O O . ALA A 1 87 ? -15.834 4.694 7.885 1.00 91.69 87 ALA A O 1
ATOM 686 N N . LYS A 1 88 ? -16.784 4.424 5.871 1.00 94.00 88 LYS A N 1
ATOM 687 C CA . LYS A 1 88 ? -18.107 4.049 6.397 1.00 94.00 88 LYS A CA 1
ATOM 688 C C . LYS A 1 88 ? -18.064 2.734 7.175 1.00 94.00 88 LYS A C 1
ATOM 690 O O . LYS A 1 88 ? -18.743 2.614 8.195 1.00 94.00 88 LYS A O 1
ATOM 695 N N . ALA A 1 89 ? -17.304 1.748 6.699 1.00 94.44 89 ALA A N 1
ATOM 696 C CA . ALA A 1 89 ? -17.153 0.467 7.384 1.00 94.44 89 ALA A CA 1
ATOM 697 C C . ALA A 1 89 ? -16.460 0.632 8.746 1.00 94.44 89 ALA A C 1
ATOM 699 O O . ALA A 1 89 ? -16.968 0.129 9.748 1.00 94.44 89 ALA A O 1
ATOM 700 N N . LEU A 1 90 ? -15.371 1.406 8.800 1.00 92.25 90 LEU A N 1
ATOM 701 C CA . LEU A 1 90 ? -14.667 1.735 10.042 1.00 92.25 90 LEU A CA 1
ATOM 702 C C . LEU A 1 90 ? -15.570 2.492 11.025 1.00 92.25 90 LEU A C 1
ATOM 704 O O . LEU A 1 90 ? -15.642 2.127 12.197 1.00 92.25 90 LEU A O 1
ATOM 708 N N . TRP A 1 91 ? -1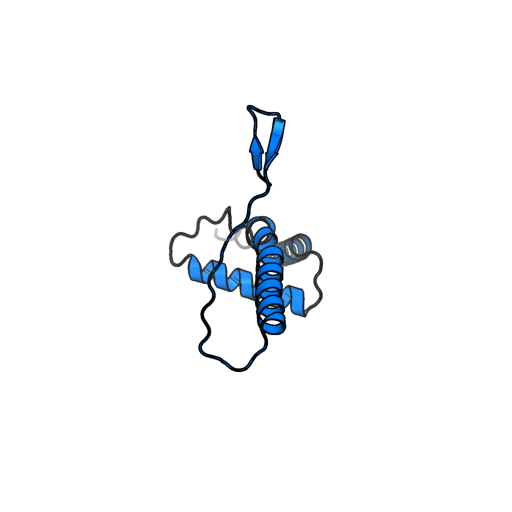6.329 3.484 10.549 1.00 91.56 91 TRP A N 1
ATOM 709 C CA . TRP A 1 91 ? -17.272 4.229 11.389 1.00 91.56 91 TRP A CA 1
ATOM 710 C C . TRP A 1 91 ? -18.362 3.335 11.997 1.00 91.56 91 TRP A C 1
ATOM 712 O O . TRP A 1 91 ? -18.669 3.445 13.187 1.00 91.56 91 TRP A O 1
ATOM 722 N N . LYS A 1 92 ? -18.927 2.413 11.205 1.00 93.69 92 LYS A N 1
ATOM 723 C CA . LYS A 1 92 ? -19.909 1.434 11.697 1.00 93.69 92 LYS A CA 1
ATOM 724 C C . LYS A 1 92 ? -19.305 0.512 12.751 1.00 93.69 92 LYS A C 1
ATOM 726 O O . LYS A 1 92 ? -19.941 0.291 13.778 1.00 93.69 92 LYS A O 1
ATOM 731 N N . ALA A 1 93 ? -18.099 -0.001 12.506 1.00 89.56 93 ALA A N 1
ATOM 732 C CA . ALA A 1 93 ? -17.402 -0.879 13.441 1.00 89.56 93 ALA A CA 1
ATOM 733 C C . ALA A 1 93 ? -17.134 -0.172 14.776 1.00 89.56 93 ALA A C 1
ATOM 735 O O . ALA A 1 93 ? -17.464 -0.711 15.829 1.00 89.56 93 ALA A O 1
ATOM 736 N N . LEU A 1 94 ? -16.634 1.067 14.734 1.00 87.81 94 LEU A N 1
ATOM 737 C CA . LEU A 1 94 ? -16.414 1.881 15.928 1.00 87.81 94 LEU A CA 1
ATOM 738 C C . LEU A 1 94 ? -17.726 2.160 16.673 1.00 87.81 94 LEU A C 1
ATOM 740 O O . LEU A 1 94 ? -17.793 2.012 17.889 1.00 87.81 94 LEU A O 1
ATOM 744 N N . SER A 1 95 ? -18.786 2.520 15.948 1.00 90.31 95 SER A N 1
ATOM 745 C CA . SER A 1 95 ? -20.102 2.781 16.542 1.00 90.31 95 SER A CA 1
ATOM 746 C C . SER A 1 95 ? -20.676 1.541 17.229 1.00 90.31 95 SER A C 1
ATOM 748 O O . SER A 1 95 ? -21.251 1.647 18.310 1.00 90.31 95 SER A O 1
ATOM 750 N N . ALA A 1 96 ? -20.527 0.365 16.614 1.00 90.38 96 ALA A N 1
ATOM 751 C CA . ALA A 1 96 ? -20.939 -0.902 17.208 1.00 90.38 96 ALA A CA 1
ATOM 752 C C . ALA A 1 96 ? -20.115 -1.220 18.461 1.00 90.38 96 ALA A C 1
ATOM 754 O O . ALA A 1 96 ? -20.696 -1.565 19.486 1.00 90.38 96 ALA A O 1
ATOM 755 N N . LEU A 1 97 ? -18.793 -1.018 18.406 1.00 87.69 97 LEU A N 1
ATOM 756 C CA . LEU A 1 97 ? -17.897 -1.206 19.546 1.00 87.69 97 LEU A CA 1
ATOM 757 C C . LEU A 1 97 ? -18.311 -0.323 20.731 1.00 87.69 97 LEU A C 1
ATOM 759 O O . LEU A 1 97 ? -18.513 -0.839 21.825 1.00 87.69 97 LEU A O 1
ATOM 763 N N . ILE A 1 98 ? -18.509 0.980 20.502 1.00 88.81 98 ILE A N 1
ATOM 764 C CA . ILE A 1 98 ? -18.916 1.942 21.539 1.00 88.81 98 ILE A CA 1
ATOM 765 C C . ILE A 1 98 ? -20.262 1.550 22.153 1.00 88.81 98 ILE A C 1
ATOM 767 O O . ILE A 1 98 ? -20.406 1.576 23.369 1.00 88.81 98 ILE A O 1
ATOM 771 N N . LYS A 1 99 ? -21.238 1.144 21.331 1.00 86.62 99 LYS A N 1
ATOM 772 C CA . LYS A 1 99 ? -22.547 0.678 21.817 1.00 86.62 99 LYS A CA 1
ATOM 773 C C . LYS A 1 99 ? -22.458 -0.621 22.616 1.00 86.62 99 LYS A C 1
ATOM 775 O O . LYS A 1 99 ? -23.252 -0.823 23.525 1.00 86.62 99 LYS A O 1
ATOM 780 N N . SER A 1 100 ? -21.529 -1.503 22.252 1.00 84.00 100 SER A N 1
ATOM 781 C CA . SER A 1 100 ? -21.297 -2.775 22.943 1.00 84.00 100 SER A CA 1
ATOM 782 C C . SER A 1 100 ? -20.423 -2.639 24.191 1.00 84.00 100 SER A C 1
ATOM 784 O O . SER A 1 100 ? -20.347 -3.578 24.980 1.00 84.00 100 SER A O 1
ATOM 786 N N . TRP A 1 101 ? -19.752 -1.495 24.372 1.00 77.75 101 TRP A N 1
ATOM 787 C CA . TRP A 1 101 ? -18.899 -1.262 25.526 1.00 77.75 101 TRP A CA 1
ATOM 788 C C . TRP A 1 101 ? -19.772 -1.162 26.782 1.00 77.75 101 TRP A C 1
ATOM 790 O O . TRP A 1 101 ? -20.643 -0.290 26.841 1.00 77.75 101 TRP A O 1
ATOM 800 N N . PRO A 1 102 ? -19.568 -2.022 27.796 1.00 72.88 102 PRO A N 1
ATOM 801 C CA . PRO A 1 102 ? -20.367 -1.956 29.002 1.00 72.88 102 PRO A CA 1
ATOM 802 C C . PRO A 1 102 ? -20.084 -0.628 29.704 1.00 72.88 102 PRO A C 1
ATOM 804 O O . PRO A 1 102 ? -18.963 -0.366 30.149 1.00 72.88 102 PRO A O 1
ATOM 807 N N . THR A 1 103 ? -21.100 0.224 29.811 1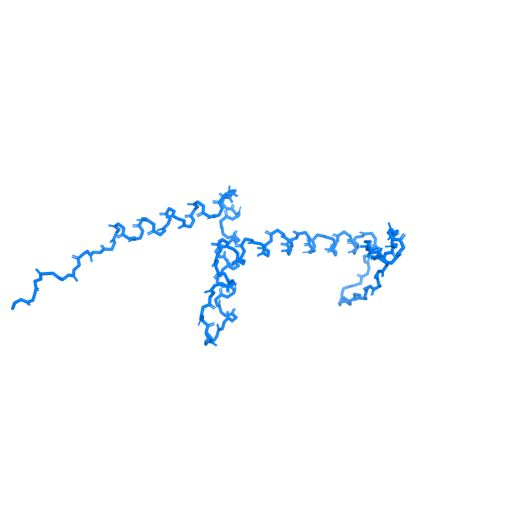.00 67.56 103 THR A N 1
ATOM 808 C CA . THR A 1 103 ? -21.052 1.450 30.607 1.00 67.56 103 THR A CA 1
ATOM 809 C C . THR A 1 103 ? -20.835 1.053 32.067 1.00 67.56 103 THR A C 1
ATOM 811 O O . THR A 1 103 ? -21.777 0.683 32.762 1.00 67.56 103 THR A O 1
ATOM 814 N N . ARG A 1 104 ? -19.589 1.064 32.558 1.00 54.12 104 ARG A N 1
ATOM 815 C CA . ARG A 1 104 ? -19.301 0.763 33.968 1.00 54.12 104 ARG A CA 1
ATOM 816 C C . ARG A 1 104 ? -18.394 1.817 34.594 1.00 54.12 104 ARG A C 1
ATOM 818 O O . ARG A 1 104 ? -17.176 1.716 34.503 1.00 54.12 104 ARG A O 1
ATOM 825 N N . ARG A 1 105 ? -19.016 2.790 35.274 1.00 49.56 105 ARG A N 1
ATOM 826 C CA . ARG A 1 105 ? -18.860 3.051 36.725 1.00 49.56 105 ARG A CA 1
ATOM 827 C C . ARG A 1 105 ? -19.648 4.302 37.149 1.00 49.56 105 ARG A C 1
ATOM 829 O O . ARG A 1 105 ? -19.131 5.410 37.140 1.00 49.56 105 ARG A O 1
ATOM 836 N N . SER A 1 106 ? -20.868 4.076 37.620 1.00 50.28 106 SER A N 1
ATOM 837 C CA . SER A 1 106 ? -21.472 4.846 38.710 1.00 50.28 106 SER A CA 1
ATOM 838 C C . SER A 1 106 ? -22.007 3.850 39.741 1.00 50.28 106 SER A C 1
ATOM 840 O O . SER A 1 106 ? -23.203 3.791 39.982 1.00 50.28 106 SER A O 1
ATOM 842 N N . ASP A 1 107 ? -21.131 2.979 40.250 1.00 54.59 107 ASP A N 1
ATOM 843 C CA . ASP A 1 107 ? -21.400 2.224 41.480 1.00 54.59 107 ASP A CA 1
ATOM 844 C C . ASP A 1 107 ? -20.090 1.673 42.059 1.00 54.59 107 ASP A C 1
ATOM 846 O O . ASP A 1 107 ? -19.676 0.529 41.857 1.00 54.59 107 ASP A O 1
ATOM 850 N N . GLN A 1 108 ? -19.366 2.584 42.694 1.00 46.06 108 GLN A N 1
ATOM 851 C CA . GLN A 1 108 ? -18.429 2.316 43.778 1.00 46.06 108 GLN A CA 1
ATOM 852 C C . GLN A 1 108 ? -18.676 3.467 44.764 1.00 46.06 108 GLN A C 1
ATOM 854 O O . GLN A 1 108 ? -18.020 4.505 44.684 1.00 46.06 108 GLN A O 1
ATOM 859 N N . ARG A 1 109 ? -19.746 3.340 45.556 1.00 45.22 109 ARG A N 1
ATOM 860 C CA . ARG A 1 109 ? -19.811 3.960 46.883 1.00 45.22 109 ARG A CA 1
ATOM 861 C C . ARG A 1 109 ? -19.107 3.037 47.862 1.00 45.22 109 ARG A C 1
ATOM 863 O O . ARG A 1 109 ? -19.210 1.808 47.646 1.00 45.22 109 ARG A O 1
#

Mean predicted aligned error: 9.54 Å

pLDDT: mean 86.76, std 10.53, range [45.22, 96.38]

Sequence (109 aa):
MLHSSTTGLWDQRGEISLYVSSVAGFPANEWAAAIRGHWDNENRNHYVCDVSCGEDKSHIRYNPGIMARTRSFVLNIMRKNGIANVAKALWKALSALIKSWPTRRSDQR